Protein 8B2F (pdb70)

Solvent-accessible surface area: 7737 Å² total; per-residue (Å²): 82,55,3,105,46,61,0,0,0,13,59,52,32,40,45,106,18,73,47,87,106,54,8,72,67,42,45,103,0,120,26,90,12,1,34,73,28,50,77,15,120,78,24,70,11,0,0,56,0,74,85,32,3,33,0,0,7,87,42,4,132,18,82,88,100,41,62,75,49,92,153,25,74,181,89,53,3,115,45,54,0,0,0,14,59,51,32,36,48,107,18,73,48,86,107,54,9,73,68,42,46,113,0,97,20,84,13,0,34,73,29,50,74,13,116,73,20,70,12,0,0,60,0,73,81,34,2,32,0,0,6,87,32,5,132,8,76,94,119,16,61,65,48,91,140,27,74,184,23,22,15,24,18,14

Organism: NCBI:txid223377

Nearest PDB structures (foldseek):
  8b2f-assembly2_B  TM=1.014E+00  e=4.564E-15  Trichophaea saccata
  8b2s-assembly2_B  TM=9.862E-01  e=5.002E-14  Trichophaea saccata
  8b2g-assembly2_B  TM=9.670E-01  e=1.508E-09  Penicillium virgatum
  4krt-assembly2_B  TM=7.400E-01  e=3.337E-01  Clostridium phage phiSM101
  6cq7-assembly1_A  TM=3.994E-01  e=3.658E+00  Homo sapiens

Structure (mmCIF, N/CA/C/O backbone):
data_8B2F
#
_entry.id   8B2F
#
_cell.length_a   26.105
_cell.length_b   27.234
_cell.length_c   50.039
_cell.angle_alpha   76.679
_cell.angle_beta   81.267
_cell.angle_gamma   72.662
#
_symmetry.space_group_name_H-M   'P 1'
#
loop_
_entity.id
_entity.type
_entity.pdbx_description
1 polymer 'SH3-like cell wall binding domain-containing protein'
2 polymer GLY-GLY-GLY
3 non-polymer 1,2-ETHANEDIOL
4 non-polymer 'ZINC ION'
5 water water
#
loop_
_atom_site.group_PDB
_atom_site.id
_atom_site.type_symbol
_atom_site.label_atom_id
_atom_site.label_alt_id
_atom_site.label_comp_id
_atom_site.label_asym_id
_atom_site.label_entity_id
_atom_site.label_seq_id
_atom_site.pdbx_PDB_ins_code
_atom_site.Cartn_x
_atom_site.Cartn_y
_atom_site.Cartn_z
_atom_site.occupancy
_atom_site.B_iso_or_equiv
_atom_site.auth_seq_id
_atom_site.auth_comp_id
_atom_site.auth_asym_id
_atom_site.auth_atom_id
_atom_site.pdbx_PDB_model_num
ATOM 1 N N . TYR A 1 1 ? 0.813 -7.812 -54.821 1.000 13.892 1 TYR A N 1
ATOM 2 C CA . TYR A 1 1 ? 0.658 -6.579 -54.015 1.000 12.712 1 TYR A CA 1
ATOM 3 C C . TYR A 1 1 ? 1.066 -6.897 -52.590 1.000 11.899 1 TYR A C 1
ATOM 4 O O . TYR A 1 1 ? 0.715 -7.967 -52.084 1.000 12.150 1 TYR A O 1
ATOM 13 N N . PRO A 1 2 ? 1.767 -5.987 -51.894 1.000 11.045 2 PRO A N 1
ATOM 14 C CA . PRO A 1 2 ? 2.126 -6.258 -50.504 1.000 11.528 2 PRO A CA 1
ATOM 15 C C . PRO A 1 2 ? 0.965 -5.983 -49.562 1.000 11.340 2 PRO A C 1
ATOM 16 O O . PRO A 1 2 ? 0.240 -5.009 -49.710 1.000 12.231 2 PRO A O 1
ATOM 20 N N . VAL A 1 3 ? 0.851 -6.828 -48.537 1.000 12.239 3 VAL A N 1
ATOM 21 C CA . VAL A 1 3 ? -0.056 -6.535 -47.437 1.000 11.392 3 VAL A CA 1
ATOM 22 C C . VAL A 1 3 ? 0.609 -5.467 -46.550 1.000 11.103 3 VAL A C 1
ATOM 23 O O . VAL A 1 3 ? 1.835 -5.426 -46.390 1.000 12.047 3 VAL A O 1
ATOM 27 N N . LYS A 1 4 ? -0.219 -4.592 -45.968 1.000 11.104 4 LYS A N 1
ATOM 28 C CA . LYS A 1 4 ? 0.268 -3.393 -45.292 1.000 11.981 4 LYS A CA 1
ATOM 29 C C . LYS A 1 4 ? 0.618 -3.618 -43.821 1.000 13.327 4 LYS A C 1
ATOM 30 O O . LYS A 1 4 ? 1.291 -2.794 -43.224 1.000 16.169 4 LYS A O 1
ATOM 36 N N . THR A 1 5 ? 0.150 -4.737 -43.282 1.000 11.740 5 THR A N 1
ATOM 37 C CA . THR A 1 5 ? 0.315 -5.092 -41.884 1.000 11.903 5 THR A CA 1
ATOM 38 C C . THR A 1 5 ? 0.222 -6.612 -41.807 1.000 10.932 5 THR A C 1
ATOM 39 O O . THR A 1 5 ? -0.084 -7.267 -42.801 1.000 12.118 5 THR A O 1
ATOM 43 N N . ASP A 1 6 ? 0.447 -7.189 -40.625 1.000 11.800 6 ASP A N 1
ATOM 44 C CA . ASP A 1 6 ? 0.146 -8.599 -40.445 1.000 11.129 6 ASP A CA 1
ATOM 45 C C . ASP A 1 6 ? -1.358 -8.724 -40.671 1.000 12.028 6 ASP A C 1
ATOM 46 O O . ASP A 1 6 ? -2.123 -7.995 -40.053 1.000 15.100 6 ASP A O 1
ATOM 51 N N . LEU A 1 7 ? -1.774 -9.595 -41.591 1.000 10.776 7 LEU A N 1
ATOM 52 C CA . LEU A 1 7 ? -3.131 -9.539 -42.111 1.000 10.158 7 LEU A CA 1
ATOM 53 C C . LEU A 1 7 ? -3.743 -10.932 -42.141 1.000 10.125 7 LEU A C 1
ATOM 54 O O . LEU A 1 7 ? -3.241 -11.837 -42.784 1.000 10.369 7 LEU A O 1
ATOM 59 N N . HIS A 1 8 ? -4.886 -11.091 -41.464 1.000 9.927 8 HIS A N 1
ATOM 60 C CA . HIS A 1 8 ? -5.576 -12.359 -41.460 1.000 9.421 8 HIS A CA 1
ATOM 61 C C . HIS A 1 8 ? -6.218 -12.650 -42.814 1.000 9.982 8 HIS A C 1
ATOM 62 O O . HIS A 1 8 ? -6.786 -11.764 -43.450 1.000 10.916 8 HIS A O 1
ATOM 69 N N . CYS A 1 9 ? -6.203 -13.931 -43.152 1.000 9.688 9 CYS A N 1
ATOM 70 C CA . CYS A 1 9 ? -6.820 -14.443 -44.357 1.000 10.481 9 CYS A CA 1
ATOM 71 C C . CYS A 1 9 ? -7.856 -15.484 -43.922 1.000 9.953 9 CYS A C 1
ATOM 72 O O . CYS A 1 9 ? -7.509 -16.466 -43.274 1.000 11.277 9 CYS A O 1
ATOM 75 N N . ARG A 1 10 ? -9.136 -15.182 -44.161 1.000 10.353 10 ARG A N 1
ATOM 76 C CA . ARG A 1 10 ? -10.235 -15.850 -43.481 1.000 10.739 10 ARG A CA 1
ATOM 77 C C . ARG A 1 10 ? -11.054 -16.705 -44.443 1.000 10.742 10 ARG A C 1
ATOM 78 O O . ARG A 1 10 ? -10.996 -16.576 -45.671 1.000 11.998 10 ARG A O 1
ATOM 86 N N . SER A 1 11 ? -11.877 -17.584 -43.865 1.000 11.722 11 SER A N 1
ATOM 87 C CA . SER A 1 11 ? -12.607 -18.557 -44.668 1.000 11.827 11 SER A CA 1
ATOM 88 C C . SER A 1 11 ? -13.764 -17.925 -45.437 1.000 12.494 11 SER A C 1
ATOM 89 O O . SER A 1 11 ? -14.215 -18.507 -46.425 1.000 14.421 11 SER A O 1
ATOM 92 N N . SER A 1 12 ? -14.220 -16.756 -44.978 1.000 11.482 12 SER A N 1
ATOM 93 C CA . SER A 1 12 ? -15.234 -15.948 -45.629 1.000 12.361 12 SER A CA 1
ATOM 94 C C . SER A 1 12 ? -14.834 -14.491 -45.424 1.000 11.210 12 SER A C 1
ATOM 95 O O . SER A 1 12 ? -14.073 -14.176 -44.505 1.000 11.477 12 SER A O 1
ATOM 98 N N . PRO A 1 13 ? -15.400 -13.544 -46.185 1.000 11.212 13 PRO A N 1
ATOM 99 C CA . PRO A 1 13 ? -15.032 -12.132 -46.035 1.000 10.869 13 PRO A CA 1
ATOM 100 C C . PRO A 1 13 ? -15.784 -11.439 -44.898 1.000 11.751 13 PRO A C 1
ATOM 101 O O . PRO A 1 13 ? -16.586 -10.537 -45.086 1.000 13.497 13 PRO A O 1
ATOM 105 N N . SER A 1 14 ? -15.458 -11.882 -43.691 1.000 11.862 14 SER A N 1
ATOM 106 C CA . SER A 1 14 ? -16.037 -11.362 -42.464 1.000 13.173 14 SER A CA 1
ATOM 107 C C . SER A 1 14 ? -14.970 -11.426 -41.380 1.000 12.293 14 SER A C 1
ATOM 108 O O . SER A 1 14 ? -14.307 -12.436 -41.243 1.000 12.939 14 SER A O 1
ATOM 111 N N . THR A 1 15 ? -14.886 -10.391 -40.544 1.000 13.636 15 THR A N 1
ATOM 112 C CA . THR A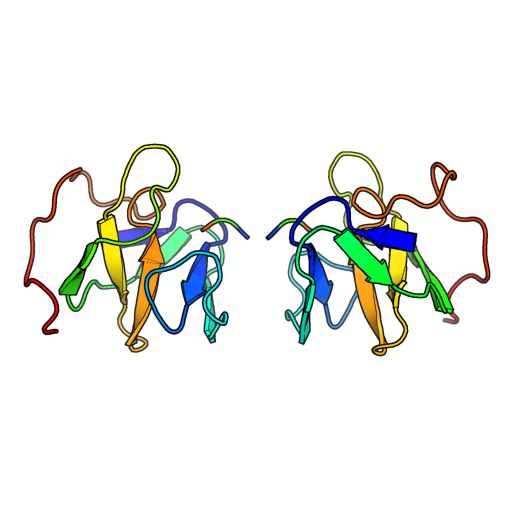 1 15 ? -13.916 -10.389 -39.458 1.000 14.302 15 THR A CA 1
ATOM 113 C C . THR A 1 15 ? -14.273 -11.339 -38.316 1.000 16.673 15 THR A C 1
ATOM 114 O O . THR A 1 15 ? -13.486 -11.499 -37.379 1.000 17.867 15 THR A O 1
A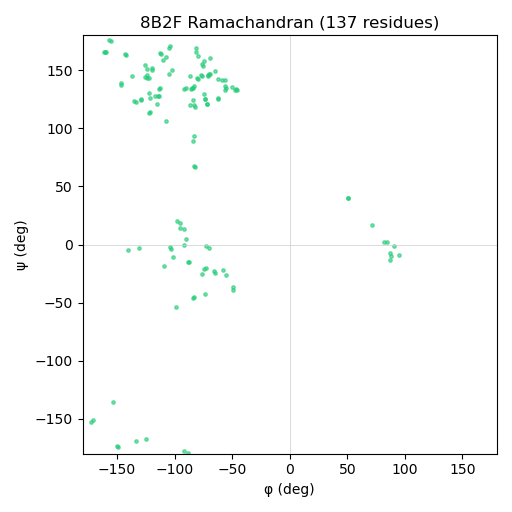TOM 118 N N . SER A 1 16 ? -15.416 -12.024 -38.421 1.000 16.731 16 SER A N 1
ATOM 119 C CA . SER A 1 16 ? -15.723 -13.077 -37.476 1.000 18.865 16 SER A CA 1
ATOM 120 C C . SER A 1 16 ? -15.505 -14.462 -38.079 1.000 17.032 16 SER A C 1
ATOM 121 O O . SER A 1 16 ? -15.700 -15.434 -37.355 1.000 20.629 16 SER A O 1
ATOM 124 N N . ALA A 1 17 ? -15.149 -14.554 -39.372 1.000 14.501 17 ALA A N 1
ATOM 125 C CA . ALA A 1 17 ? -14.933 -15.844 -39.998 1.000 14.221 17 ALA A CA 1
ATOM 126 C C . ALA A 1 17 ? -13.597 -16.422 -39.553 1.000 13.738 17 ALA A C 1
ATOM 127 O O . ALA A 1 17 ? -12.674 -15.687 -39.189 1.000 15.497 17 ALA A O 1
ATOM 129 N N . SER A 1 18 ? -13.501 -17.751 -39.579 1.000 13.976 18 SER A N 1
ATOM 130 C CA . SER A 1 18 ? -12.289 -18.423 -39.137 1.000 14.327 18 SER A CA 1
ATOM 131 C C . SER A 1 18 ? -11.049 -17.944 -39.899 1.000 13.426 18 SER A C 1
ATOM 132 O O . SER A 1 18 ? -11.081 -17.736 -41.107 1.000 13.259 18 SER A O 1
ATOM 135 N N . ILE A 1 19 ? -9.943 -17.819 -39.172 1.000 12.674 19 ILE A N 1
ATOM 136 C CA . ILE A 1 19 ? -8.658 -17.491 -39.752 1.000 13.126 19 ILE A CA 1
ATOM 137 C C . ILE A 1 19 ? -7.992 -18.745 -40.289 1.000 13.949 19 ILE A C 1
ATOM 138 O O . ILE A 1 19 ? -7.736 -19.692 -39.554 1.000 17.695 19 ILE A O 1
ATOM 143 N N . VAL A 1 20 ? -7.722 -18.726 -41.591 1.000 13.389 20 VAL A N 1
ATOM 144 C CA . VAL A 1 20 ? -7.053 -19.807 -42.305 1.000 13.711 20 VAL A CA 1
ATOM 145 C C . VAL A 1 20 ? -5.533 -19.678 -42.161 1.000 13.403 20 VAL A C 1
ATOM 146 O O . VAL A 1 20 ? -4.820 -20.649 -41.931 1.000 16.479 20 VAL A O 1
ATOM 150 N N . ARG A 1 21 ? -5.033 -18.456 -42.354 1.000 12.154 21 ARG A N 1
ATOM 151 C CA . ARG A 1 21 ? -3.622 -18.143 -42.231 1.000 12.423 21 ARG A CA 1
ATOM 152 C C . ARG A 1 21 ? -3.506 -16.637 -42.016 1.000 11.709 21 ARG A C 1
ATOM 153 O O . ARG A 1 21 ? -4.458 -15.906 -42.219 1.000 11.848 21 ARG A O 1
ATOM 161 N N . THR A 1 22 ? -2.320 -16.205 -41.591 1.000 11.034 22 THR A N 1
ATOM 162 C CA . THR A 1 22 ? -2.041 -14.791 -41.368 1.000 11.198 22 THR A CA 1
ATOM 163 C C . THR A 1 22 ? -0.757 -14.464 -42.115 1.000 11.580 22 THR A C 1
ATOM 164 O O . THR A 1 22 ? 0.272 -15.098 -41.905 1.000 14.069 22 THR A O 1
ATOM 168 N N . TYR A 1 23 ? -0.844 -13.452 -42.970 1.000 10.568 23 TYR A N 1
ATOM 169 C CA . TYR A 1 23 ? 0.320 -13.004 -43.725 1.000 11.296 23 TYR A CA 1
ATOM 170 C C . TYR A 1 23 ? 1.128 -12.008 -42.897 1.000 11.089 23 TYR A C 1
ATOM 171 O O . TYR A 1 23 ? 0.572 -11.072 -42.364 1.000 14.633 23 TYR A O 1
ATOM 180 N N . SER A 1 24 ? 2.456 -12.174 -42.845 1.000 11.452 24 SER A N 1
ATOM 181 C CA . SER A 1 24 ? 3.311 -11.178 -42.233 1.000 12.469 24 SER A CA 1
ATOM 182 C C . SER A 1 24 ? 3.328 -9.918 -43.099 1.000 10.307 24 SER A C 1
ATOM 183 O O . SER A 1 24 ? 3.301 -9.958 -44.341 1.000 11.533 24 SER A O 1
ATOM 186 N N . SER A 1 25 ? 3.444 -8.758 -42.444 1.000 11.436 25 SER A N 1
ATOM 187 C CA . SER A 1 25 ? 3.480 -7.476 -43.113 1.000 11.673 25 SER A CA 1
ATOM 188 C C . SER A 1 25 ? 4.453 -7.515 -44.287 1.000 11.015 25 SER A C 1
ATOM 189 O O . SER A 1 25 ? 5.577 -7.967 -44.152 1.000 12.256 25 SER A O 1
ATOM 192 N N . GLY A 1 26 ? 3.975 -6.995 -45.425 1.000 11.387 26 GLY A N 1
ATOM 193 C CA . GLY A 1 26 ? 4.724 -6.871 -46.667 1.000 12.142 26 GLY A CA 1
ATOM 194 C C . GLY A 1 26 ? 4.661 -8.106 -47.550 1.000 12.317 26 GLY A C 1
ATOM 195 O O . GLY A 1 26 ? 5.064 -8.021 -48.695 1.000 14.129 26 GLY A O 1
ATOM 196 N N . THR A 1 27 ? 4.088 -9.220 -47.091 1.000 12.399 27 THR A N 1
ATOM 197 C CA . THR A 1 27 ? 3.970 -10.420 -47.909 1.000 13.331 27 THR A CA 1
ATOM 198 C C . THR A 1 27 ? 3.238 -10.085 -49.210 1.000 12.149 27 THR A C 1
ATOM 199 O O . THR A 1 27 ? 2.174 -9.476 -49.209 1.000 12.076 27 THR A O 1
ATOM 203 N N . GLU A 1 28 ? 3.769 -10.617 -50.308 1.000 11.349 28 GLU A N 1
ATOM 204 C CA . GLU A 1 28 ? 3.158 -10.503 -51.618 1.000 13.250 28 GLU A CA 1
ATOM 205 C C . GLU A 1 28 ? 1.932 -11.400 -51.749 1.000 12.514 28 GLU A C 1
ATOM 206 O O . GLU A 1 28 ? 2.022 -12.602 -51.522 1.000 14.934 28 GLU A O 1
ATOM 212 N N . VAL A 1 29 ? 0.799 -10.800 -52.126 1.000 12.407 29 VAL A N 1
ATOM 213 C CA . VAL A 1 29 ? -0.401 -11.549 -52.425 1.000 12.719 29 VAL A CA 1
ATOM 214 C C . VAL A 1 29 ? -0.896 -11.218 -53.827 1.000 11.970 29 VAL A C 1
ATOM 215 O O . VAL A 1 29 ? -0.789 -10.092 -54.301 1.000 13.617 29 VAL A O 1
ATOM 219 N N . GLN A 1 30 ? -1.462 -12.237 -54.452 1.000 12.511 30 GLN A N 1
ATOM 220 C CA . GLN A 1 30 ? -2.186 -12.103 -55.699 1.000 12.456 30 GLN A CA 1
ATOM 221 C C . GLN A 1 30 ? -3.679 -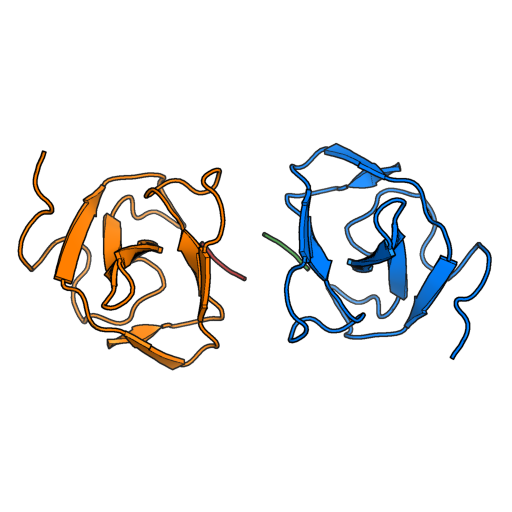12.144 -55.395 1.000 11.724 30 GLN A C 1
ATOM 222 O O . GLN A 1 30 ? -4.100 -12.728 -54.398 1.000 15.367 30 GLN A O 1
ATOM 228 N N . ILE A 1 31 ? -4.462 -11.463 -56.218 1.000 11.385 31 ILE A N 1
ATOM 229 C CA . ILE A 1 31 ? -5.899 -11.368 -56.035 1.000 11.255 31 ILE A CA 1
ATOM 230 C C . ILE A 1 31 ? -6.594 -12.219 -57.094 1.000 10.911 31 ILE A C 1
ATOM 231 O O . ILE A 1 31 ? -6.600 -11.894 -58.280 1.000 13.377 31 ILE A O 1
ATOM 236 N N A GLN A 1 32 ? -7.194 -13.335 -56.651 0.500 10.961 32 GLN A N 1
ATOM 237 N N B GLN A 1 32 ? -7.206 -13.319 -56.661 0.500 11.661 32 GLN A N 1
ATOM 238 C CA A GLN A 1 32 ? -8.015 -14.202 -57.485 0.500 11.214 32 GLN A CA 1
ATOM 239 C CA B GLN A 1 32 ? -8.012 -14.152 -57.536 0.500 12.826 32 GLN A CA 1
ATOM 240 C C A GLN A 1 32 ? -9.325 -13.493 -57.852 0.500 11.306 32 GLN A C 1
ATOM 241 C C B GLN A 1 32 ? -9.335 -13.469 -57.870 0.500 11.637 32 GLN A C 1
ATOM 242 O O A GLN A 1 32 ? -9.770 -13.589 -58.996 0.500 11.844 32 GLN A O 1
ATOM 243 O O B GLN A 1 32 ? -9.786 -13.559 -59.010 0.500 12.965 32 GLN A O 1
ATOM 254 N N . CYS A 1 33 ? -9.976 -12.849 -56.880 1.000 11.274 33 CYS A N 1
ATOM 255 C CA . CYS A 1 33 ? -11.228 -12.155 -57.105 1.000 10.172 33 CYS A CA 1
ATOM 256 C C . CYS A 1 33 ? -11.488 -11.221 -55.935 1.000 9.647 33 CYS A C 1
ATOM 257 O O . CYS A 1 33 ? -10.845 -11.351 -54.879 1.000 10.863 33 CYS A O 1
ATOM 260 N N . GLN A 1 34 ? -12.429 -10.302 -56.123 1.000 9.985 34 GLN A N 1
ATOM 261 C CA . GLN A 1 34 ? -12.844 -9.408 -55.062 1.000 10.213 34 GLN A CA 1
ATOM 262 C C . GLN A 1 34 ? -14.334 -9.505 -54.836 1.000 10.378 34 GLN A C 1
ATOM 263 O O . GLN A 1 34 ? -15.114 -9.787 -55.724 1.000 11.248 34 GLN A O 1
ATOM 269 N N . THR A 1 35 ? -14.698 -9.240 -53.584 1.000 10.894 35 THR A N 1
ATOM 270 C CA . THR A 1 35 ? -16.089 -9.225 -53.164 1.000 10.745 35 THR A CA 1
ATOM 271 C C . THR A 1 35 ? -16.234 -8.215 -52.024 1.000 10.309 35 THR A C 1
ATOM 272 O O . THR A 1 35 ? -15.306 -7.475 -51.721 1.000 11.617 35 THR A O 1
ATOM 276 N N . THR A 1 36 ? -17.431 -8.172 -51.445 1.000 10.914 36 THR A N 1
ATOM 277 C CA . THR A 1 36 ? -17.703 -7.321 -50.300 1.000 11.165 36 THR A CA 1
ATOM 278 C C . THR A 1 36 ? -17.845 -8.143 -49.024 1.000 11.176 36 THR A C 1
ATOM 279 O O . THR A 1 36 ? -18.078 -9.346 -49.037 1.000 11.777 36 THR A O 1
ATOM 283 N N . GLY A 1 37 ? -17.699 -7.436 -47.894 1.000 10.816 37 GLY A N 1
ATOM 284 C CA . GLY A 1 37 ? -17.742 -8.083 -46.595 1.000 10.965 37 GLY A CA 1
ATOM 285 C C . GLY A 1 37 ? -17.738 -7.024 -45.519 1.000 10.842 37 GLY A C 1
ATOM 286 O O . GLY A 1 37 ? -18.219 -5.918 -45.726 1.000 11.656 37 GLY A O 1
ATOM 287 N N . THR A 1 38 ? -17.218 -7.392 -44.348 1.000 11.613 38 THR A N 1
ATOM 288 C CA . THR A 1 38 ? -17.191 -6.435 -43.249 1.000 11.763 38 THR A CA 1
ATOM 289 C C . THR A 1 38 ? -16.500 -5.144 -43.682 1.000 13.222 38 THR A C 1
ATOM 290 O O . THR A 1 38 ? -15.496 -5.181 -44.364 1.000 13.170 38 THR A O 1
ATOM 294 N N A SER A 1 39 ? -17.027 -4.004 -43.235 0.500 12.561 39 SER A N 1
ATOM 295 N N B SER A 1 39 ? -17.012 -4.003 -43.221 0.500 13.014 39 SER A N 1
ATOM 296 C CA A SER A 1 39 ? -16.339 -2.734 -43.404 0.500 13.515 39 SER A CA 1
ATOM 297 C CA B SER A 1 39 ? -16.322 -2.735 -43.394 0.500 14.009 39 SER A CA 1
ATOM 298 C C A SER A 1 39 ? -15.132 -2.690 -42.467 0.500 15.225 39 SER A C 1
ATOM 299 C C B SER A 1 39 ? -15.118 -2.688 -42.460 0.500 15.280 39 SER A C 1
ATOM 300 O O A SER A 1 39 ? -15.282 -2.828 -41.254 0.500 17.338 39 SER A O 1
ATOM 301 O O B SER A 1 39 ? -15.251 -2.823 -41.247 0.500 17.904 39 SER A O 1
ATOM 306 N N . VAL A 1 40 ? -13.940 -2.536 -43.041 1.000 13.244 40 VAL A N 1
ATOM 307 C CA . VAL A 1 40 ? -12.674 -2.471 -42.329 1.000 14.071 40 VAL A CA 1
ATOM 308 C C . VAL A 1 40 ? -12.001 -1.157 -42.712 1.000 13.548 40 VAL A C 1
ATOM 309 O O . VAL A 1 40 ? -11.643 -0.952 -43.881 1.000 14.903 40 VAL A O 1
ATOM 313 N N . GLN A 1 41 ? -11.838 -0.266 -41.724 1.000 16.843 41 GLN A N 1
ATOM 314 C CA . GLN A 1 41 ? -11.181 1.023 -41.927 1.000 20.063 41 GLN A CA 1
ATOM 315 C C . GLN A 1 41 ? -11.790 1.750 -43.131 1.000 20.394 41 GLN A C 1
ATOM 316 O O . GLN A 1 41 ? -11.083 2.359 -43.942 1.000 25.256 41 GLN A O 1
ATOM 322 N N . GLY A 1 42 ? -13.115 1.659 -43.255 1.000 18.334 42 GLY A N 1
ATOM 323 C CA . GLY A 1 42 ? -13.840 2.405 -44.269 1.000 19.761 42 GLY A CA 1
ATOM 324 C C . GLY A 1 42 ? -14.045 1.706 -45.609 1.000 18.302 42 GLY A C 1
ATOM 325 O O . GLY A 1 42 ? -14.674 2.291 -46.484 1.000 24.426 42 GLY A O 1
ATOM 326 N N . SER A 1 43 ? -13.529 0.488 -45.783 1.000 14.806 43 SER A N 1
ATOM 327 C CA . SER A 1 43 ? -13.699 -0.250 -47.026 1.000 13.566 43 SER A CA 1
ATOM 328 C C . SER A 1 43 ? -14.366 -1.588 -46.739 1.000 12.857 43 SER A C 1
ATOM 329 O O . SER A 1 43 ? -13.877 -2.344 -45.914 1.000 13.701 43 SER A O 1
ATOM 332 N N . ASN A 1 44 ? -15.423 -1.911 -47.500 1.000 13.157 44 ASN A N 1
ATOM 333 C CA . ASN A 1 44 ? -16.076 -3.209 -47.413 1.000 12.951 44 ASN A CA 1
ATOM 334 C C . ASN A 1 44 ? -15.544 -4.189 -48.459 1.000 11.287 44 ASN A C 1
ATOM 335 O O . ASN A 1 44 ? -16.139 -5.244 -48.641 1.000 11.894 44 ASN A O 1
ATOM 340 N N . VAL A 1 45 ? -14.405 -3.880 -49.101 1.000 11.269 45 VAL A N 1
ATOM 341 C CA . VAL A 1 45 ? -13.880 -4.739 -50.146 1.000 10.742 45 VAL A CA 1
ATOM 342 C C . VAL A 1 45 ? -12.943 -5.776 -49.533 1.000 10.450 45 VAL A C 1
ATOM 343 O O . VAL A 1 45 ? -12.073 -5.443 -48.735 1.000 12.085 45 VAL A O 1
ATOM 347 N N . TRP A 1 46 ? -13.116 -7.029 -49.957 1.000 10.371 46 TRP A N 1
ATOM 348 C CA . TRP A 1 46 ? -12.296 -8.165 -49.565 1.000 10.522 46 TRP A CA 1
ATOM 349 C C . TRP A 1 46 ? -11.746 -8.864 -50.806 1.000 10.368 46 TRP A C 1
ATOM 350 O O . TRP A 1 46 ? -12.399 -8.947 -51.857 1.000 10.864 46 TRP A O 1
ATOM 361 N N . ASP A 1 47 ? -10.515 -9.344 -50.662 1.000 9.334 47 ASP A N 1
ATOM 362 C CA . ASP A 1 47 ? -9.752 -9.957 -51.730 1.000 9.749 47 ASP A CA 1
ATOM 363 C C . ASP A 1 47 ? -9.514 -11.432 -51.434 1.000 9.483 47 ASP A C 1
ATOM 364 O O . ASP A 1 47 ? -9.001 -11.759 -50.374 1.000 10.605 47 ASP A O 1
ATOM 369 N N . LYS A 1 48 ? -9.855 -12.313 -52.386 1.000 9.645 48 LYS A N 1
ATOM 370 C CA . LYS A 1 48 ? -9.505 -13.713 -52.295 1.000 10.281 48 LYS A CA 1
ATOM 371 C C . LYS A 1 48 ? -8.081 -13.854 -52.826 1.000 9.718 48 LYS A C 1
ATOM 372 O O . LYS A 1 48 ? -7.822 -13.452 -53.957 1.000 11.474 48 LYS A O 1
ATOM 378 N N . THR A 1 49 ? -7.174 -14.414 -52.030 1.000 10.172 49 THR A N 1
ATOM 379 C CA . THR A 1 49 ? -5.755 -14.483 -52.358 1.000 10.983 49 THR A CA 1
ATOM 380 C C . THR A 1 49 ? -5.428 -15.786 -53.083 1.000 11.260 49 THR A C 1
ATOM 381 O O . THR A 1 49 ? -6.300 -16.613 -53.328 1.000 12.142 49 THR A O 1
ATOM 385 N N . GLN A 1 50 ? -4.139 -15.967 -53.384 1.000 10.990 50 GLN A N 1
ATOM 386 C CA . GLN A 1 50 ? -3.666 -17.188 -54.003 1.000 12.867 50 GLN A CA 1
ATOM 387 C C . GLN A 1 50 ? -3.992 -18.414 -53.149 1.000 12.932 50 GLN A C 1
ATOM 388 O O . GLN A 1 50 ? -3.983 -19.506 -53.683 1.000 14.587 50 GLN A O 1
ATOM 394 N N . HIS A 1 51 ? -4.218 -18.256 -51.840 1.000 11.806 51 HIS A N 1
ATOM 395 C CA . HIS A 1 51 ? -4.486 -19.376 -50.945 1.000 12.777 51 HIS A CA 1
ATOM 396 C C . HIS A 1 51 ? -5.985 -19.672 -50.814 1.000 12.980 51 HIS A C 1
ATOM 397 O O . HIS A 1 51 ? -6.359 -20.617 -50.123 1.000 14.513 51 HIS A O 1
ATOM 404 N N . GLY A 1 52 ? -6.836 -18.905 -51.497 1.000 12.188 52 GLY A N 1
ATOM 405 C CA . GLY A 1 52 ? -8.261 -19.173 -51.520 1.000 12.048 52 GLY A CA 1
ATOM 406 C C . GLY A 1 52 ? -9.035 -18.600 -50.339 1.000 13.352 52 GLY A C 1
ATOM 407 O O . GLY A 1 52 ? -10.248 -18.775 -50.277 1.000 16.214 52 GLY A O 1
ATOM 408 N N . CYS A 1 53 ? -8.349 -17.885 -49.447 1.000 12.078 53 CYS A N 1
ATOM 409 C CA . CYS A 1 53 ? -8.973 -17.217 -48.312 1.000 11.633 53 CYS A CA 1
ATOM 410 C C . CYS A 1 53 ? -9.064 -15.717 -48.591 1.000 10.414 53 CYS A C 1
ATOM 411 O O . CYS A 1 53 ? -8.532 -15.236 -49.590 1.000 11.020 53 CYS A O 1
ATOM 414 N N . TYR A 1 54 ? -9.780 -15.004 -47.721 1.000 9.867 54 TYR A N 1
ATOM 415 C CA . TYR A 1 54 ? -10.151 -13.628 -47.967 1.000 10.389 54 TYR A CA 1
ATOM 416 C C . TYR A 1 54 ? -9.457 -12.687 -46.990 1.000 9.380 54 TYR A C 1
ATOM 417 O O . TYR A 1 54 ? -9.467 -12.918 -45.777 1.000 10.438 54 TYR A O 1
ATOM 426 N N . VAL A 1 55 ? -8.905 -11.587 -47.531 1.000 10.065 55 VAL A N 1
ATOM 427 C CA . VAL A 1 55 ? -8.294 -10.526 -46.743 1.000 8.973 55 VAL A CA 1
ATOM 428 C C . VAL A 1 55 ? -9.028 -9.211 -46.984 1.000 9.408 55 VAL A C 1
ATOM 429 O O . VAL A 1 55 ? -9.546 -8.943 -48.071 1.000 10.241 55 VAL A O 1
ATOM 433 N N . ALA A 1 56 ? -9.001 -8.327 -45.984 1.000 10.044 56 ALA A N 1
ATOM 434 C CA . ALA A 1 56 ? -9.582 -7.008 -46.091 1.000 9.740 56 ALA A CA 1
ATOM 435 C C . ALA A 1 56 ? -8.723 -6.147 -47.002 1.000 9.969 56 ALA A C 1
ATOM 436 O O . ALA A 1 56 ? -7.538 -5.948 -46.751 1.000 10.602 56 ALA A O 1
ATOM 438 N N . ASP A 1 57 ? -9.319 -5.646 -48.095 1.000 10.386 57 ASP A N 1
ATOM 439 C CA . ASP A 1 57 ? -8.565 -4.937 -49.117 1.000 11.354 57 ASP A CA 1
ATOM 440 C C . ASP A 1 57 ? -7.966 -3.629 -48.601 1.000 10.833 57 ASP A C 1
ATOM 441 O O . ASP A 1 57 ? -6.978 -3.140 -49.181 1.000 11.074 57 ASP A O 1
ATOM 446 N N . TYR A 1 58 ? -8.538 -3.028 -47.552 1.000 11.830 58 TYR A N 1
ATOM 447 C CA . TYR A 1 58 ? -7.913 -1.843 -47.001 1.000 11.814 58 TYR A CA 1
ATOM 448 C C . TYR A 1 58 ? -6.417 -2.094 -46.766 1.000 11.805 58 TYR A C 1
ATOM 449 O O . TYR A 1 58 ? -5.596 -1.203 -46.940 1.000 14.250 58 TYR A O 1
ATOM 458 N N . TYR A 1 59 ? -6.088 -3.309 -46.307 1.000 10.106 59 TYR A N 1
ATOM 459 C CA . TYR A 1 59 ? -4.722 -3.643 -45.942 1.000 10.400 59 TYR A CA 1
ATOM 460 C C . TYR A 1 59 ? -3.929 -4.319 -47.046 1.000 10.423 59 TYR A C 1
ATOM 461 O O . TYR A 1 59 ? -2.858 -4.844 -46.776 1.000 11.999 59 TYR A O 1
ATOM 470 N N . VAL A 1 60 ? -4.388 -4.207 -48.298 1.000 11.215 60 VAL A N 1
ATOM 471 C CA . VAL A 1 60 ? -3.602 -4.663 -49.442 1.000 10.503 60 VAL A CA 1
ATOM 472 C C . VAL A 1 60 ? -3.256 -3.454 -50.302 1.000 11.023 60 VAL A C 1
ATOM 473 O O . VAL A 1 60 ? -4.154 -2.725 -50.711 1.000 13.174 60 VAL A O 1
ATOM 477 N N . LYS A 1 61 ? -1.961 -3.215 -50.491 1.000 10.731 61 LYS A N 1
ATOM 478 C CA . LYS A 1 61 ? -1.529 -2.018 -51.195 1.000 11.261 61 LYS A CA 1
ATOM 479 C C . LYS A 1 61 ? -1.587 -2.254 -52.706 1.000 10.931 61 LYS A C 1
ATOM 480 O O . LYS A 1 61 ? -0.651 -2.789 -53.283 1.000 12.699 61 LYS A O 1
ATOM 486 N N . THR A 1 62 ? -2.719 -1.884 -53.293 1.000 12.799 62 THR A N 1
ATOM 487 C CA . THR A 1 62 ? -2.904 -2.024 -54.724 1.000 13.467 62 THR A CA 1
ATOM 488 C C . THR A 1 62 ? -2.921 -0.683 -55.452 1.000 12.256 62 THR A C 1
ATOM 489 O O . THR A 1 62 ? -2.764 -0.666 -56.671 1.000 14.476 62 THR A O 1
ATOM 493 N N . GLY A 1 63 ? -3.149 0.414 -54.746 1.000 13.083 63 GLY A N 1
ATOM 494 C CA . GLY A 1 63 ? -3.404 1.700 -55.378 1.000 14.781 63 GLY A CA 1
ATOM 495 C C . GLY A 1 63 ? -4.870 1.964 -55.728 1.000 13.560 63 GLY A C 1
ATOM 496 O O . GLY A 1 63 ? -5.224 3.088 -56.095 1.000 15.650 63 GLY A O 1
ATOM 497 N N . HIS A 1 64 ? -5.697 0.914 -55.670 1.000 12.677 64 HIS A N 1
ATOM 498 C CA . HIS A 1 64 ? -7.117 1.015 -55.994 1.000 12.026 64 HIS A CA 1
ATOM 499 C C . HIS A 1 64 ? -7.947 0.994 -54.723 1.000 13.626 64 HIS A C 1
ATOM 500 O O . HIS A 1 64 ? -7.605 0.312 -53.751 1.000 16.212 64 HIS A O 1
ATOM 507 N N . SER A 1 65 ? -9.070 1.716 -54.735 1.000 16.100 65 SER A N 1
ATOM 508 C CA . SER A 1 65 ? -10.009 1.687 -53.611 1.000 18.950 65 SER A CA 1
ATOM 509 C C . SER A 1 65 ? -11.178 0.735 -53.895 1.000 22.138 65 SER A C 1
ATOM 510 O O . SER A 1 65 ? -11.549 -0.100 -53.076 1.000 34.755 65 SER A O 1
ATOM 513 N N . GLY A 1 66 ? -11.854 0.935 -55.024 1.000 23.942 66 GLY A N 1
ATOM 514 C CA . GLY A 1 66 ? -12.983 0.105 -55.387 1.000 24.905 66 GLY A CA 1
ATOM 515 C C . GLY A 1 66 ? -12.519 -1.197 -56.028 1.000 21.603 66 GLY A C 1
ATOM 516 O O . GLY A 1 66 ? -11.352 -1.371 -56.388 1.000 21.850 66 GLY A O 1
ATOM 517 N N . ILE A 1 67 ? -13.449 -2.120 -56.184 1.000 19.667 67 ILE A N 1
ATOM 518 C CA . ILE A 1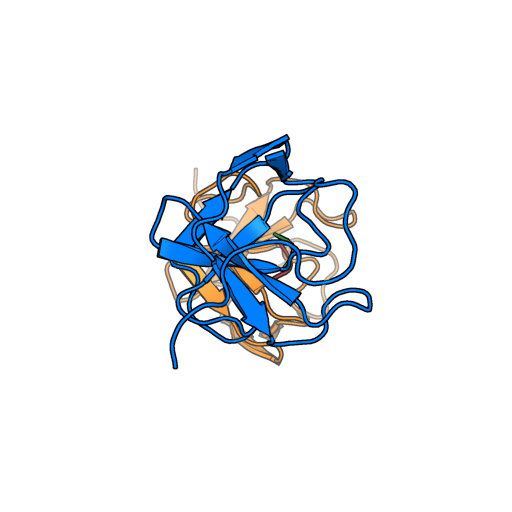 67 ? -13.180 -3.362 -56.883 1.000 16.366 67 ILE A CA 1
ATOM 519 C C . ILE A 1 67 ? -12.657 -3.046 -58.275 1.000 13.352 67 ILE A C 1
ATOM 520 O O . ILE A 1 67 ? -13.239 -2.212 -58.989 1.000 18.396 67 ILE A O 1
ATOM 525 N N . PHE A 1 68 ? -11.568 -3.732 -58.643 1.000 13.062 68 PHE A N 1
ATOM 526 C CA . PHE A 1 68 ? -10.909 -3.466 -59.912 1.000 13.987 68 PHE A CA 1
ATOM 527 C C . PHE A 1 68 ? -10.635 -4.739 -60.701 1.000 14.594 68 PHE A C 1
ATOM 528 O O . PHE A 1 68 ? -10.153 -4.653 -61.827 1.000 16.324 68 PHE A O 1
ATOM 536 N N . THR A 1 69 ? -10.945 -5.915 -60.165 1.000 14.401 69 THR A N 1
ATOM 537 C CA . THR A 1 69 ? -10.687 -7.135 -60.900 1.000 14.060 69 THR A CA 1
ATOM 538 C C . THR A 1 69 ? -11.914 -8.038 -60.839 1.000 12.978 69 THR A C 1
ATOM 539 O O . THR A 1 69 ? -13.003 -7.593 -60.480 1.000 12.745 69 THR A O 1
ATOM 543 N N . THR A 1 70 ? -11.739 -9.279 -61.282 1.000 13.441 70 THR A N 1
ATOM 544 C CA . THR A 1 70 ? -12.806 -10.279 -61.317 1.000 13.522 70 THR A CA 1
ATOM 545 C C . THR A 1 70 ? -13.576 -10.284 -60.003 1.000 12.010 70 THR A C 1
ATOM 546 O O . THR A 1 70 ? -12.982 -10.319 -58.924 1.000 13.419 70 THR A O 1
ATOM 550 N N . LYS A 1 71 ? -14.913 -10.282 -60.084 1.000 11.936 71 LYS A N 1
ATOM 551 C CA . LYS A 1 71 ? -15.759 -10.403 -58.907 1.000 12.697 71 LYS A CA 1
ATOM 552 C C . LYS A 1 71 ? -15.923 -11.867 -58.536 1.000 12.102 71 LYS A C 1
ATOM 553 O O . LYS A 1 71 ? -16.127 -12.736 -59.386 1.000 13.466 71 LYS A O 1
ATOM 559 N N . CYS A 1 72 ? -15.815 -12.153 -57.238 1.000 11.541 72 CYS A N 1
ATOM 560 C CA . CYS A 1 72 ? -15.984 -13.532 -56.804 1.000 11.198 72 CYS A CA 1
ATOM 561 C C . CYS A 1 72 ? -17.416 -13.988 -57.080 1.000 12.797 72 CYS A C 1
ATOM 562 O O . CYS A 1 72 ? -18.368 -13.207 -56.994 1.000 15.626 72 CYS A O 1
ATOM 565 N N . GLY A 1 73 ? -17.570 -15.289 -57.341 1.000 13.737 73 GLY A N 1
ATOM 566 C CA . GLY A 1 73 ? -18.908 -15.846 -57.487 1.000 18.610 73 GLY A CA 1
ATOM 567 C C . GLY A 1 73 ? -19.620 -15.992 -56.146 1.000 21.619 73 GLY A C 1
ATOM 568 O O . GLY A 1 73 ? -18.985 -15.982 -55.090 1.000 24.782 73 GLY A O 1
ATOM 569 N N . SER A 1 74 ? -20.959 -16.054 -56.188 1.000 22.359 74 SER A N 1
ATOM 570 C CA . SER A 1 74 ? -21.748 -16.261 -54.981 1.000 29.121 74 SER A CA 1
ATOM 571 C C . SER A 1 74 ? -21.558 -17.703 -54.500 1.000 35.227 74 SER A C 1
ATOM 572 O O . SER A 1 74 ? -21.553 -18.605 -55.370 1.000 43.357 74 SER A O 1
ATOM 576 N N . TYR B 1 1 ? -11.316 -14.598 -16.207 1.000 12.502 1 TYR B N 1
ATOM 577 C CA . TYR B 1 1 ? -11.269 -13.136 -16.487 1.000 11.369 1 TYR B CA 1
ATOM 578 C C . TYR B 1 1 ? -11.670 -12.924 -17.932 1.000 11.361 1 TYR B C 1
ATOM 579 O O . TYR B 1 1 ? -11.315 -13.741 -18.788 1.000 12.047 1 TYR B O 1
ATOM 588 N N . PRO B 1 2 ? -12.425 -11.852 -18.254 1.000 11.518 2 PRO B N 1
ATOM 589 C CA . PRO B 1 2 ? -12.836 -11.645 -19.634 1.000 10.723 2 PRO B CA 1
ATOM 590 C C . PRO B 1 2 ? -11.743 -11.027 -20.494 1.000 10.311 2 PRO B C 1
ATOM 591 O O . PRO B 1 2 ? -11.057 -10.125 -20.041 1.000 10.955 2 PRO B O 1
ATOM 595 N N . VAL B 1 3 ? -11.663 -11.481 -21.747 1.000 10.975 3 VAL B N 1
ATOM 596 C CA . VAL B 1 3 ? -10.825 -10.809 -22.721 1.000 11.086 3 VAL B CA 1
ATOM 597 C C . VAL B 1 3 ? -11.519 -9.519 -23.182 1.000 10.563 3 VAL B C 1
ATOM 598 O O . VAL B 1 3 ? -12.752 -9.445 -23.258 1.000 11.963 3 VAL B O 1
ATOM 602 N N . LYS B 1 4 ? -10.719 -8.483 -23.454 1.000 11.124 4 LYS B N 1
ATOM 603 C CA . LYS B 1 4 ? -11.203 -7.125 -23.679 1.000 12.341 4 LYS B CA 1
ATOM 604 C C . LYS B 1 4 ? -11.550 -6.855 -25.141 1.000 11.908 4 LYS B C 1
ATOM 605 O O . LYS B 1 4 ? -12.255 -5.881 -25.419 1.000 14.600 4 LYS B O 1
ATOM 611 N N . THR B 1 5 ? -11.086 -7.725 -26.041 1.000 11.122 5 THR B N 1
ATOM 612 C CA . THR B 1 5 ? -11.281 -7.612 -27.470 1.000 12.697 5 THR B CA 1
ATOM 613 C C . THR B 1 5 ? -11.139 -9.019 -28.047 1.000 11.722 5 THR B C 1
ATOM 614 O O . THR B 1 5 ? -10.811 -9.953 -27.335 1.000 12.000 5 THR B O 1
ATOM 618 N N . ASP B 1 6 ? -11.360 -9.166 -29.352 1.000 11.904 6 ASP B N 1
ATOM 619 C CA . ASP B 1 6 ? -11.064 -10.423 -29.995 1.000 11.352 6 ASP B CA 1
ATOM 620 C C . ASP B 1 6 ? -9.555 -10.620 -29.830 1.000 11.533 6 ASP B C 1
ATOM 621 O O . ASP B 1 6 ? -8.781 -9.703 -30.146 1.000 15.359 6 ASP B O 1
ATOM 626 N N . LEU B 1 7 ? -9.133 -11.766 -29.276 1.000 10.421 7 LEU B N 1
ATOM 627 C CA . LEU B 1 7 ? -7.762 -11.879 -28.780 1.000 9.393 7 LEU B CA 1
ATOM 628 C C . LEU B 1 7 ? -7.151 -13.202 -29.207 1.000 9.490 7 LEU B C 1
ATOM 629 O O . LEU B 1 7 ? -7.657 -14.278 -28.913 1.000 9.702 7 LEU B O 1
ATOM 634 N N . HIS B 1 8 ? -6.010 -13.119 -29.896 1.000 9.319 8 HIS B N 1
ATOM 635 C CA . HIS B 1 8 ? -5.318 -14.328 -30.312 1.000 9.192 8 HIS B CA 1
ATOM 636 C C . HIS B 1 8 ? -4.682 -15.051 -29.134 1.000 9.617 8 HIS B C 1
ATOM 637 O O . HIS B 1 8 ? -4.141 -14.435 -28.225 1.000 11.186 8 HIS B O 1
ATOM 644 N N . CYS B 1 9 ? -4.671 -16.377 -29.241 1.000 9.132 9 CYS B N 1
ATOM 645 C CA . CYS B 1 9 ? -4.066 -17.261 -28.267 1.000 9.589 9 CYS B CA 1
ATOM 646 C C . CYS B 1 9 ? -3.028 -18.084 -29.019 1.000 8.914 9 CYS B C 1
ATOM 647 O O . CYS B 1 9 ? -3.389 -18.820 -29.943 1.000 10.432 9 CYS B O 1
ATOM 650 N N . ARG B 1 10 ? -1.748 -17.880 -28.697 1.000 9.595 10 ARG B N 1
ATOM 651 C CA . ARG B 1 10 ? -0.654 -18.316 -29.543 1.000 10.423 10 ARG B CA 1
ATOM 652 C C . ARG B 1 10 ? 0.154 -19.446 -28.915 1.000 10.067 10 ARG B C 1
ATOM 653 O O . ARG B 1 10 ? 0.087 -19.722 -27.711 1.000 10.284 10 ARG B O 1
ATOM 661 N N . SER B 1 11 ? 0.958 -20.119 -29.755 1.000 10.986 11 SER B N 1
ATOM 662 C CA . SER B 1 11 ? 1.677 -21.307 -29.295 1.000 11.044 11 SER B CA 1
ATOM 663 C C . SER B 1 11 ? 2.842 -20.964 -28.362 1.000 11.734 11 SER B C 1
ATOM 664 O O . SER B 1 11 ? 3.277 -21.825 -27.588 1.000 13.947 11 SER B O 1
ATOM 667 N N . SER B 1 12 ? 3.311 -19.715 -28.428 1.000 11.684 12 SER B N 1
ATOM 668 C CA . SER B 1 12 ? 4.339 -19.154 -27.560 1.000 11.864 12 SER B CA 1
ATOM 669 C C . SER B 1 12 ? 3.948 -17.711 -27.279 1.000 11.334 12 SER B C 1
ATOM 670 O O . SER B 1 12 ? 3.166 -17.126 -28.042 1.000 10.847 12 SER B O 1
ATOM 673 N N . PRO B 1 13 ? 4.527 -17.061 -26.243 1.000 10.766 13 PRO B N 1
ATOM 674 C CA . PRO B 1 13 ? 4.175 -15.665 -25.934 1.000 11.008 13 PRO B CA 1
ATOM 675 C C . PRO B 1 13 ? 4.931 -14.668 -26.802 1.000 11.247 13 PRO B C 1
ATOM 676 O O . PRO B 1 13 ? 5.735 -13.870 -26.332 1.000 12.581 13 PRO B O 1
ATOM 680 N N . SER B 1 14 ? 4.605 -14.713 -28.099 1.000 11.741 14 SER B N 1
ATOM 681 C CA . SER B 1 14 ? 5.193 -13.858 -29.100 1.000 12.223 14 SER B CA 1
ATOM 682 C C . SER B 1 14 ? 4.145 -13.550 -30.160 1.000 12.317 14 SER B C 1
ATOM 683 O O . SER B 1 14 ? 3.463 -14.458 -30.607 1.000 12.823 14 SER B O 1
ATOM 686 N N . THR B 1 15 ? 4.076 -12.284 -30.600 1.000 11.966 15 THR B N 1
ATOM 687 C CA . THR B 1 15 ? 3.127 -11.918 -31.651 1.000 14.189 15 THR B CA 1
ATOM 688 C C . THR B 1 15 ? 3.485 -12.481 -33.025 1.000 15.591 15 THR B C 1
ATOM 689 O O . THR B 1 15 ? 2.694 -12.331 -33.962 1.000 16.997 15 THR B O 1
ATOM 693 N N . SER B 1 16 ? 4.618 -13.175 -33.143 1.000 14.873 16 SER B N 1
ATOM 694 C CA . SER B 1 16 ? 4.899 -13.868 -34.383 1.000 17.175 16 SER B CA 1
ATOM 695 C C . SER B 1 16 ? 4.671 -15.378 -34.264 1.000 16.892 16 SER B C 1
ATOM 696 O O . SER B 1 16 ? 4.905 -16.087 -35.244 1.000 19.558 16 SER B O 1
ATOM 699 N N . ALA B 1 17 ? 4.306 -15.864 -33.072 1.000 13.363 17 ALA B N 1
ATOM 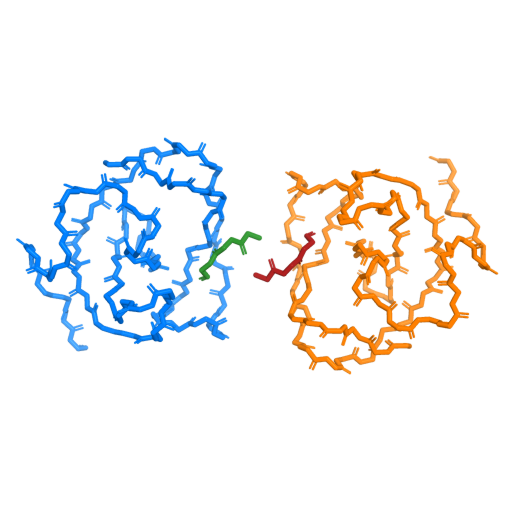700 C CA . ALA B 1 17 ? 4.049 -17.283 -32.903 1.000 13.177 17 ALA B CA 1
ATOM 701 C C . ALA B 1 17 ? 2.700 -17.653 -33.489 1.000 12.671 17 ALA B C 1
ATOM 702 O O . ALA B 1 17 ? 1.796 -16.826 -33.607 1.000 13.688 17 ALA B O 1
ATOM 704 N N . SER B 1 18 ? 2.572 -18.926 -33.861 1.000 12.997 18 SER B N 1
ATOM 705 C CA . SER B 1 18 ? 1.352 -19.380 -34.495 1.000 12.792 18 SER B CA 1
ATOM 706 C C . SER B 1 18 ? 0.118 -19.149 -33.617 1.000 11.225 18 SER B C 1
ATOM 707 O O . SER B 1 18 ? 0.159 -19.337 -32.403 1.000 12.595 18 SER B O 1
ATOM 710 N N . ILE B 1 19 ? -0.984 -18.766 -34.248 1.000 11.821 19 ILE B N 1
ATOM 711 C CA . ILE B 1 19 ? -2.272 -18.615 -33.620 1.000 11.270 19 ILE B CA 1
ATOM 712 C C . ILE B 1 19 ? -2.940 -19.969 -33.529 1.000 11.458 19 ILE B C 1
ATOM 713 O O . ILE B 1 19 ? -3.211 -20.626 -34.524 1.000 16.237 19 ILE B O 1
ATOM 718 N N . VAL B 1 20 ? -3.199 -20.393 -32.290 1.000 11.914 20 VAL B N 1
ATOM 719 C CA . VAL B 1 20 ? -3.863 -21.656 -31.964 1.000 12.861 20 VAL B CA 1
ATOM 720 C C . VAL B 1 20 ? -5.381 -21.483 -32.055 1.000 12.112 20 VAL B C 1
ATOM 721 O O . VAL B 1 20 ? -6.097 -22.308 -32.606 1.000 15.274 20 VAL B O 1
ATOM 725 N N . ARG B 1 21 ? -5.873 -20.382 -31.487 1.000 11.338 21 ARG B N 1
ATOM 726 C CA . ARG B 1 21 ? -7.287 -20.048 -31.495 1.000 11.014 21 ARG B CA 1
ATOM 727 C C . ARG B 1 21 ? -7.384 -18.550 -31.213 1.000 9.626 21 ARG B C 1
ATOM 728 O O . ARG B 1 21 ? -6.433 -17.931 -30.767 1.000 10.883 21 ARG B O 1
ATOM 736 N N . THR B 1 22 ? -8.563 -17.991 -31.463 1.000 10.742 22 THR B N 1
ATOM 737 C CA . THR B 1 22 ? -8.840 -16.594 -31.194 1.000 10.772 22 THR B CA 1
ATOM 738 C C . THR B 1 22 ? -10.129 -16.514 -30.385 1.000 11.843 22 THR B C 1
ATOM 739 O O . THR B 1 22 ? -11.152 -17.058 -30.772 1.000 13.645 22 THR B O 1
ATOM 743 N N . TYR B 1 23 ? -10.047 -15.864 -29.229 1.000 10.638 23 TYR B N 1
ATOM 744 C CA . TYR B 1 23 ? -11.204 -15.698 -28.365 1.000 10.369 23 TYR B CA 1
ATOM 745 C C . TYR B 1 23 ? -12.002 -14.487 -28.828 1.000 10.661 23 TYR B C 1
ATOM 746 O O . TYR B 1 23 ? -11.452 -13.412 -29.025 1.000 13.601 23 TYR B O 1
ATOM 755 N N . SER B 1 24 ? -13.324 -14.619 -28.907 1.000 11.309 24 SER B N 1
ATOM 756 C CA . SER B 1 24 ? -14.190 -13.482 -29.150 1.000 11.704 24 SER B CA 1
ATOM 757 C C . SER B 1 24 ? -14.214 -12.584 -27.914 1.000 10.562 24 SER B C 1
ATOM 758 O O . SER B 1 24 ? -14.170 -13.024 -26.762 1.000 11.353 24 SER B O 1
ATOM 761 N N . SER B 1 25 ? -14.347 -11.281 -28.139 1.000 11.249 25 SER B N 1
ATOM 762 C CA . SER B 1 25 ? -14.382 -10.279 -27.095 1.000 11.336 25 SER B CA 1
ATOM 763 C C . SER B 1 25 ? -15.326 -10.726 -25.990 1.000 12.289 25 SER B C 1
ATOM 764 O O . SER B 1 25 ? -16.443 -11.120 -26.251 1.000 11.951 25 SER B O 1
ATOM 767 N N . GLY B 1 26 ? -14.859 -10.589 -24.749 1.000 10.916 26 GLY B N 1
ATOM 768 C CA . GLY B 1 26 ? -15.615 -10.876 -23.544 1.000 12.259 26 GLY B CA 1
ATOM 769 C C . GLY B 1 26 ? -15.529 -12.320 -23.079 1.000 10.868 26 GLY B C 1
ATOM 770 O O . GLY B 1 26 ? -15.894 -12.595 -21.957 1.000 13.444 26 GLY B O 1
ATOM 771 N N . THR B 1 27 ? -14.972 -13.226 -23.879 1.000 11.614 27 THR B N 1
ATOM 772 C CA . THR B 1 27 ? -14.840 -14.620 -23.502 1.000 11.897 27 THR B 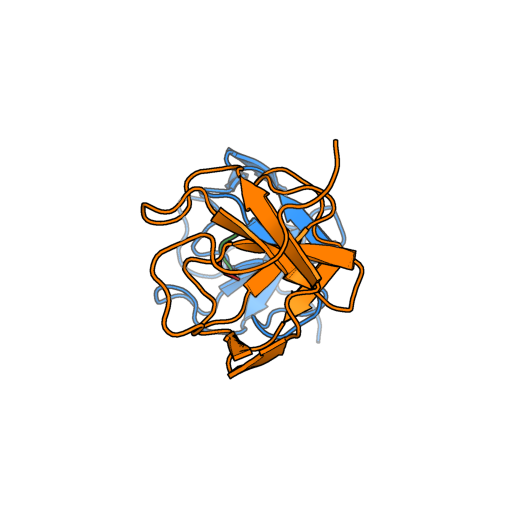CA 1
ATOM 773 C C . THR B 1 27 ? -14.090 -14.734 -22.178 1.000 11.248 27 THR B C 1
ATOM 774 O O . THR B 1 27 ? -13.038 -14.145 -22.005 1.000 11.406 27 THR B O 1
ATOM 778 N N . GLU B 1 28 ? -14.606 -15.566 -21.289 1.000 11.358 28 GLU B N 1
ATOM 779 C CA . GLU B 1 28 ? -13.960 -15.877 -20.026 1.000 12.163 28 GLU B CA 1
ATOM 780 C C . GLU B 1 28 ? -12.758 -16.789 -20.257 1.000 12.097 28 GLU B C 1
ATOM 781 O O . GLU B 1 28 ? -12.922 -17.871 -20.821 1.000 16.152 28 GLU B O 1
ATOM 787 N N . VAL B 1 29 ? -11.576 -16.382 -19.779 1.000 12.080 29 VAL B N 1
ATOM 788 C CA . VAL B 1 29 ? -10.408 -17.254 -19.828 1.000 13.693 29 VAL B CA 1
ATOM 789 C C . VAL B 1 29 ? -9.857 -17.453 -18.414 1.000 11.792 29 VAL B C 1
ATOM 790 O O . VAL B 1 29 ? -9.845 -16.525 -17.598 1.000 14.026 29 VAL B O 1
ATOM 794 N N . GLN B 1 30 ? -9.387 -18.656 -18.164 1.000 12.577 30 GLN B N 1
ATOM 795 C CA . GLN B 1 30 ? -8.632 -18.978 -16.971 1.000 12.393 30 GLN B CA 1
ATOM 796 C C . GLN B 1 30 ? -7.169 -18.667 -17.217 1.000 13.321 30 GLN B C 1
ATOM 797 O O . GLN B 1 30 ? -6.696 -18.882 -18.316 1.000 18.148 30 GLN B O 1
ATOM 803 N N . ILE B 1 31 ? -6.461 -18.206 -16.184 1.000 11.850 31 ILE B N 1
ATOM 804 C CA . ILE B 1 31 ? -5.035 -17.987 -16.278 1.000 12.446 31 ILE B CA 1
ATOM 805 C C . ILE B 1 31 ? -4.338 -19.069 -15.473 1.000 12.044 31 ILE B C 1
ATOM 806 O O . ILE B 1 31 ? -4.362 -19.028 -14.239 1.000 14.980 31 ILE B O 1
ATOM 811 N N . GLN B 1 32 ? -3.725 -20.043 -16.161 1.000 11.790 32 GLN B N 1
ATOM 812 C CA . GLN B 1 32 ? -3.005 -21.109 -15.474 1.000 12.082 32 GLN B CA 1
ATOM 813 C C . GLN B 1 32 ? -1.684 -20.582 -14.899 1.000 12.412 32 GLN B C 1
ATOM 814 O O . GLN B 1 32 ? -1.295 -20.946 -13.788 1.000 13.658 32 GLN B O 1
ATOM 820 N N . CYS B 1 33 ? -0.987 -19.773 -15.683 1.000 11.804 33 CYS B N 1
ATOM 821 C CA . CYS B 1 33 ? 0.265 -19.182 -15.282 1.000 10.886 33 CYS B CA 1
ATOM 822 C C . CYS B 1 33 ? 0.535 -17.994 -16.190 1.000 10.893 33 CYS B C 1
ATOM 823 O O . CYS B 1 33 ? -0.116 -17.830 -17.231 1.000 10.840 33 CYS B O 1
ATOM 826 N N . GLN B 1 34 ? 1.483 -17.166 -15.765 1.000 9.855 34 GLN B N 1
ATOM 827 C CA . GLN B 1 34 ? 1.863 -16.000 -16.542 1.000 9.506 34 GLN B CA 1
ATOM 828 C C . GLN B 1 34 ? 3.354 -16.015 -16.799 1.000 9.366 34 GLN B C 1
ATOM 829 O O . GLN B 1 34 ? 4.130 -16.571 -16.032 1.000 11.047 34 GLN B O 1
ATOM 835 N N . THR B 1 35 ? 3.731 -15.348 -17.897 1.000 10.160 35 THR B N 1
ATOM 836 C CA . THR B 1 35 ? 5.130 -15.238 -18.269 1.000 10.285 35 THR B CA 1
ATOM 837 C C . THR B 1 35 ? 5.304 -13.920 -19.019 1.000 9.918 35 THR B C 1
ATOM 838 O O . THR B 1 35 ? 4.381 -13.121 -19.100 1.000 10.727 35 THR B O 1
ATOM 842 N N . THR B 1 36 ? 6.508 -13.727 -19.544 1.000 10.214 36 THR B N 1
ATOM 843 C CA . THR B 1 36 ? 6.821 -12.544 -20.328 1.000 10.673 36 THR B CA 1
ATOM 844 C C . THR B 1 36 ? 7.010 -12.917 -21.800 1.000 10.259 36 THR B C 1
ATOM 845 O O . THR B 1 36 ? 7.281 -14.063 -22.151 1.000 11.809 36 THR B O 1
ATOM 849 N N . GLY B 1 37 ? 6.853 -11.910 -22.655 1.000 9.304 37 GLY B N 1
ATOM 850 C CA . GLY B 1 37 ? 6.944 -12.103 -24.086 1.000 10.023 37 GLY B CA 1
ATOM 851 C C . GLY B 1 37 ? 6.940 -10.760 -24.772 1.000 10.280 37 GLY B C 1
ATOM 852 O O . GLY B 1 37 ? 7.392 -9.762 -24.216 1.000 10.451 37 GLY B O 1
ATOM 853 N N . THR B 1 38 ? 6.434 -10.734 -26.003 1.000 10.499 38 THR B N 1
ATOM 854 C CA . THR B 1 38 ? 6.410 -9.498 -26.764 1.000 11.410 38 THR B CA 1
ATOM 855 C C . THR B 1 38 ? 5.706 -8.415 -25.957 1.000 10.905 38 THR B C 1
ATOM 856 O O . THR B 1 38 ? 4.699 -8.673 -25.311 1.000 11.483 38 THR B O 1
ATOM 860 N N A SER B 1 39 ? 6.232 -7.180 -25.997 0.500 11.844 39 SER B N 1
ATOM 861 N N B SER B 1 39 ? 6.195 -7.178 -26.057 0.500 11.688 39 SER B N 1
ATOM 862 C CA A SER B 1 39 ? 5.504 -6.049 -25.446 0.500 12.344 39 SER B CA 1
ATOM 863 C CA B SER B 1 39 ? 5.537 -6.039 -25.444 0.500 12.602 39 SER B CA 1
ATOM 864 C C A SER B 1 39 ? 4.318 -5.756 -26.357 0.500 12.696 39 SER B C 1
ATOM 865 C C B SER B 1 39 ? 4.338 -5.607 -26.291 0.500 13.389 39 SER B C 1
ATOM 866 O O A SER B 1 39 ? 4.481 -5.514 -27.559 0.500 13.443 39 SER B O 1
ATOM 867 O O B SER B 1 39 ? 4.520 -5.053 -27.377 0.500 14.253 39 SER B O 1
ATOM 872 N N . VAL B 1 40 ? 3.120 -5.835 -25.783 1.000 11.794 40 VAL B N 1
ATOM 873 C CA . VAL B 1 40 ? 1.875 -5.554 -26.480 1.000 11.322 40 VAL B CA 1
ATOM 874 C C . VAL B 1 40 ? 1.186 -4.397 -25.772 1.000 10.653 40 VAL B C 1
ATOM 875 O O . VAL B 1 40 ? 0.834 -4.497 -24.603 1.000 12.421 40 VAL B O 1
ATOM 879 N N . GLN B 1 41 ? 1.082 -3.262 -26.459 1.000 12.754 41 GLN B N 1
ATOM 880 C CA . GLN B 1 41 ? 0.469 -2.067 -25.917 1.000 14.525 41 GLN B CA 1
ATOM 881 C C . GLN B 1 41 ? 1.065 -1.731 -24.544 1.000 13.230 41 GLN B C 1
ATOM 882 O O . GLN B 1 41 ? 0.377 -1.261 -23.645 1.000 15.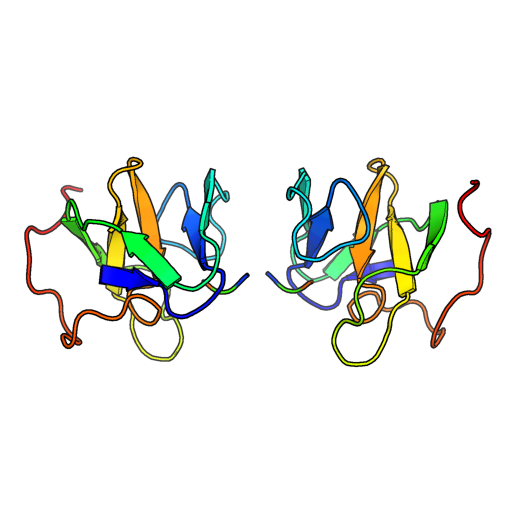897 41 GLN B O 1
ATOM 888 N N . GLY B 1 42 ? 2.377 -1.906 -24.408 1.000 13.851 42 GLY B N 1
ATOM 889 C CA . GLY B 1 42 ? 3.072 -1.496 -23.193 1.000 14.507 42 GLY B CA 1
ATOM 890 C C . GLY B 1 42 ? 3.269 -2.590 -22.145 1.000 14.853 42 GLY B C 1
ATOM 891 O O . GLY B 1 42 ? 4.018 -2.392 -21.205 1.000 17.771 42 GLY B O 1
ATOM 892 N N . SER B 1 43 ? 2.652 -3.757 -22.307 1.000 12.670 43 SER B N 1
ATOM 893 C CA . SER B 1 43 ? 2.788 -4.833 -21.346 1.000 12.297 43 SER B CA 1
ATOM 894 C C . SER B 1 43 ? 3.452 -6.034 -22.005 1.000 11.133 43 SER B C 1
ATOM 895 O O . SER B 1 43 ? 2.948 -6.544 -23.003 1.000 12.005 43 SER B O 1
ATOM 898 N N . ASN B 1 44 ? 4.528 -6.539 -21.378 1.000 11.869 44 ASN B N 1
ATOM 899 C CA . ASN B 1 44 ? 5.198 -7.744 -21.831 1.000 11.178 44 ASN B CA 1
ATOM 900 C C . ASN B 1 44 ? 4.647 -9.000 -21.140 1.000 10.085 44 ASN B C 1
ATOM 901 O O . ASN B 1 44 ? 5.242 -10.064 -21.275 1.000 11.199 44 ASN B O 1
ATOM 906 N N . VAL B 1 45 ? 3.496 -8.894 -20.464 1.000 10.150 45 VAL B N 1
ATOM 907 C CA . VAL B 1 45 ? 2.964 -10.027 -19.733 1.000 9.498 45 VAL B CA 1
ATOM 908 C C . VAL B 1 45 ? 2.016 -10.813 -20.641 1.000 9.729 45 VAL B C 1
ATOM 909 O O . VAL B 1 45 ? 1.130 -10.244 -21.278 1.000 10.479 45 VAL B O 1
ATOM 913 N N . TRP B 1 46 ? 2.199 -12.136 -20.618 1.000 9.547 46 TRP B N 1
ATOM 914 C CA . TRP B 1 46 ? 1.375 -13.088 -21.350 1.000 9.639 46 TRP B CA 1
ATOM 915 C C . TRP B 1 46 ? 0.800 -14.111 -20.379 1.000 9.795 46 TRP B C 1
ATOM 916 O O . TRP B 1 46 ? 1.455 -14.526 -19.416 1.000 10.374 46 TRP B O 1
ATOM 927 N N . ASP B 1 47 ? -0.443 -14.508 -20.663 1.000 9.138 47 ASP B N 1
ATOM 928 C CA . ASP B 1 47 ? -1.199 -15.420 -19.827 1.000 9.188 47 ASP B CA 1
ATOM 929 C C . ASP B 1 47 ? -1.423 -16.734 -20.567 1.000 8.910 47 ASP B C 1
ATOM 930 O O . ASP B 1 47 ? -1.931 -16.719 -21.688 1.000 10.399 47 ASP B O 1
ATOM 935 N N . LYS B 1 48 ? -1.075 -17.850 -19.928 1.000 9.279 48 LYS B N 1
ATOM 936 C CA . LYS B 1 48 ? -1.382 -19.155 -20.483 1.000 10.226 48 LYS B CA 1
ATOM 937 C C . LYS B 1 48 ? -2.793 -19.513 -20.031 1.000 10.539 48 LYS B C 1
ATOM 938 O O . LYS B 1 48 ? -3.049 -19.543 -18.822 1.000 11.345 48 LYS B O 1
ATOM 944 N N . THR B 1 49 ? -3.705 -19.734 -20.979 1.000 10.509 49 THR B N 1
ATOM 945 C CA . THR B 1 49 ? -5.109 -19.940 -20.685 1.000 10.796 49 THR B CA 1
ATOM 946 C C . THR B 1 49 ? -5.377 -21.417 -20.427 1.000 11.497 49 THR B C 1
ATOM 947 O O . THR B 1 49 ? -4.457 -22.229 -20.474 1.000 12.521 49 THR B O 1
ATOM 951 N N . GLN B 1 50 ? -6.644 -21.741 -20.148 1.000 12.447 50 GLN B N 1
ATOM 952 C CA . GLN B 1 50 ? -7.050 -23.125 -19.967 1.000 13.875 50 GLN B CA 1
ATOM 953 C C . GLN B 1 50 ? -6.670 -23.978 -21.177 1.000 12.603 50 GLN B C 1
ATOM 954 O O . GLN B 1 50 ? -6.532 -25.187 -21.049 1.000 15.646 50 GLN B O 1
ATOM 960 N N . HIS B 1 51 ? -6.557 -23.342 -22.360 1.000 11.477 51 HIS B N 1
ATOM 961 C CA . HIS B 1 51 ? -6.336 -24.072 -23.593 1.000 11.319 51 HIS B CA 1
ATOM 962 C C . HIS B 1 51 ? -4.854 -24.255 -23.913 1.000 12.790 51 HIS B C 1
ATOM 963 O O . HIS B 1 51 ? -4.512 -24.821 -24.945 1.000 13.763 51 HIS B O 1
ATOM 970 N N . GLY B 1 52 ? -3.973 -23.820 -23.009 1.000 12.184 52 GLY B N 1
ATOM 971 C CA . GLY B 1 52 ? -2.544 -24.104 -23.122 1.000 13.277 52 GLY B CA 1
ATOM 972 C C . GLY B 1 52 ? -1.781 -23.171 -24.054 1.000 12.924 52 GLY B C 1
ATOM 973 O O . GLY B 1 52 ? -0.575 -23.306 -24.200 1.000 18.624 52 GLY B O 1
ATOM 974 N N . CYS B 1 53 ? -2.484 -22.197 -24.613 1.000 11.598 53 CYS B N 1
ATOM 975 C CA . CYS B 1 53 ? -1.908 -21.172 -25.470 1.000 10.173 53 CYS B CA 1
ATOM 976 C C . CYS B 1 53 ? -1.824 -19.864 -24.685 1.000 9.755 53 CYS B C 1
ATOM 977 O O . CYS B 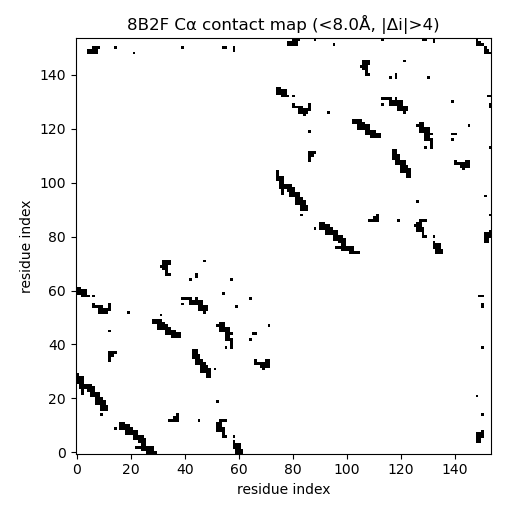1 53 ? -2.340 -19.763 -23.559 1.000 10.744 53 CYS B O 1
ATOM 980 N N . TYR B 1 54 ? -1.104 -18.902 -25.269 1.000 9.496 54 TYR B N 1
ATOM 981 C CA . TYR B 1 54 ? -0.744 -17.676 -24.586 1.000 8.851 54 TYR B CA 1
ATOM 982 C C . TYR B 1 54 ? -1.449 -16.477 -25.194 1.000 8.160 54 TYR B C 1
ATOM 983 O O . TYR B 1 54 ? -1.434 -16.288 -26.416 1.000 9.208 54 TYR B O 1
ATOM 992 N N . VAL B 1 55 ? -1.996 -15.613 -24.336 1.000 8.761 55 VAL B N 1
ATOM 993 C CA . VAL B 1 55 ? -2.631 -14.375 -24.741 1.000 9.084 55 VAL B CA 1
ATOM 994 C C . VAL B 1 55 ? -1.900 -13.200 -24.106 1.000 8.928 55 VAL B C 1
ATOM 995 O O . VAL B 1 55 ? -1.412 -13.291 -22.967 1.000 10.236 55 VAL B O 1
ATOM 999 N N . ALA B 1 56 ? -1.918 -12.066 -24.801 1.000 9.117 56 ALA B N 1
ATOM 1000 C CA . ALA B 1 56 ? -1.339 -10.846 -24.275 1.000 9.656 56 ALA B CA 1
ATOM 1001 C C . ALA B 1 56 ? -2.216 -10.295 -23.157 1.000 9.055 56 ALA B C 1
ATOM 1002 O O . ALA B 1 56 ? -3.390 -9.992 -23.339 1.000 10.079 56 ALA B O 1
ATOM 1004 N N . ASP B 1 57 ? -1.629 -10.160 -21.960 1.000 9.551 57 ASP B N 1
ATOM 1005 C CA . ASP B 1 57 ? -2.364 -9.781 -20.764 1.000 9.782 57 ASP B CA 1
ATOM 1006 C C . ASP B 1 57 ? -2.927 -8.362 -20.835 1.000 9.801 57 ASP B C 1
ATOM 1007 O O . ASP B 1 57 ? -3.889 -8.047 -20.129 1.000 10.000 57 ASP B O 1
ATOM 1012 N N . TYR B 1 58 ? -2.347 -7.483 -21.688 1.000 10.430 58 TYR B N 1
ATOM 1013 C CA . TYR B 1 58 ? -2.940 -6.180 -21.881 1.000 10.660 58 TYR B CA 1
ATOM 1014 C C . TYR B 1 58 ? -4.432 -6.294 -22.170 1.000 11.601 58 TYR B C 1
ATOM 1015 O O . TYR B 1 58 ? -5.216 -5.451 -21.759 1.000 14.243 58 TYR B O 1
ATOM 1024 N N . TYR B 1 59 ? -4.809 -7.331 -22.910 1.000 9.634 59 TYR B N 1
ATOM 1025 C CA . TYR B 1 59 ? -6.184 -7.492 -23.354 1.000 10.066 59 TYR B CA 1
ATOM 1026 C C . TYR B 1 59 ? -6.984 -8.446 -22.480 1.000 10.438 59 TYR B C 1
ATOM 1027 O O . TYR B 1 59 ? -8.047 -8.900 -22.905 1.000 12.149 59 TYR B O 1
ATOM 1036 N N . VAL B 1 60 ? -6.551 -8.702 -21.242 1.000 10.258 60 VAL B N 1
ATOM 1037 C CA . VAL B 1 60 ? -7.328 -9.520 -20.313 1.000 9.591 60 VAL B CA 1
ATOM 1038 C C . VAL B 1 60 ? -7.633 -8.685 -19.076 1.000 10.026 60 VAL B C 1
ATOM 1039 O O . VAL B 1 60 ? -6.726 -8.067 -18.508 1.000 11.591 60 VAL B O 1
ATOM 1043 N N . LYS B 1 61 ? -8.921 -8.594 -18.717 1.000 10.354 61 LYS B N 1
ATOM 1044 C CA . LYS B 1 61 ? -9.304 -7.767 -17.583 1.000 10.226 61 LYS B CA 1
ATOM 1045 C C . LYS B 1 61 ? -9.123 -8.557 -16.283 1.000 10.759 61 LYS B C 1
ATOM 1046 O O . LYS B 1 61 ? -10.015 -9.271 -15.849 1.000 13.100 61 LYS B O 1
ATOM 1052 N N . THR B 1 62 ? -7.921 -8.485 -15.699 1.000 10.681 62 THR B N 1
ATOM 1053 C CA . THR B 1 62 ? -7.576 -9.284 -14.526 1.000 11.528 62 THR B CA 1
ATOM 1054 C C . THR B 1 62 ? -7.626 -8.502 -13.218 1.000 12.241 62 THR B C 1
ATOM 1055 O O . THR B 1 62 ? -7.450 -9.093 -12.162 1.000 12.883 62 THR B O 1
ATOM 1059 N N . GLY B 1 63 ? -7.757 -7.177 -13.282 1.000 12.267 63 GLY B N 1
ATOM 1060 C CA . GLY B 1 63 ? -7.648 -6.334 -12.105 1.000 12.872 63 GLY B CA 1
ATOM 1061 C C . GLY B 1 63 ? -6.221 -6.239 -11.582 1.000 11.857 63 GLY B C 1
ATOM 1062 O O . GLY B 1 63 ? -6.037 -5.822 -10.444 1.000 12.971 63 GLY B O 1
ATOM 1063 N N . HIS B 1 64 ? -5.240 -6.607 -12.406 1.000 11.933 64 HIS B N 1
ATOM 1064 C CA . HIS B 1 64 ? -3.830 -6.496 -12.057 1.000 11.134 64 HIS B CA 1
ATOM 1065 C C . HIS B 1 64 ? -3.061 -5.952 -13.255 1.000 13.895 64 HIS B C 1
ATOM 1066 O O . HIS B 1 64 ? -3.381 -6.296 -14.383 1.000 14.884 64 HIS B O 1
ATOM 1073 N N . SER B 1 65 ? -2.038 -5.137 -12.995 1.000 12.009 65 SER B N 1
ATOM 1074 C CA . SER B 1 65 ? -1.266 -4.522 -14.053 1.000 12.658 65 SER B CA 1
ATOM 1075 C C . SER B 1 65 ? -0.304 -5.495 -14.712 1.000 16.102 65 SER B C 1
ATOM 1076 O O . SER B 1 65 ? 0.075 -5.295 -15.872 1.000 19.740 65 SER B O 1
ATOM 1079 N N . GLY B 1 66 ? 0.094 -6.534 -13.985 1.000 17.832 66 GLY B N 1
ATOM 1080 C CA . GLY B 1 66 ? 1.037 -7.474 -14.552 1.000 20.072 66 GLY B CA 1
ATOM 1081 C C . GLY B 1 66 ? 0.901 -8.846 -13.924 1.000 15.344 66 GLY B C 1
ATOM 1082 O O . GLY B 1 66 ? -0.203 -9.360 -13.819 1.000 14.536 66 GLY B O 1
ATOM 1083 N N . ILE B 1 67 ? 2.037 -9.457 -13.591 1.000 13.944 67 ILE B N 1
ATOM 1084 C CA . ILE B 1 67 ? 2.025 -10.829 -13.107 1.000 12.187 67 ILE B CA 1
ATOM 1085 C C . ILE B 1 67 ? 1.504 -10.846 -11.681 1.000 13.408 67 ILE B C 1
ATOM 1086 O O . ILE B 1 67 ? 1.955 -10.070 -10.844 1.000 22.646 67 ILE B O 1
ATOM 1091 N N . PHE B 1 68 ? 0.518 -11.718 -11.424 1.000 12.104 68 PHE B N 1
ATOM 1092 C CA . PHE B 1 68 ? -0.068 -11.808 -10.094 1.000 12.314 68 PHE B CA 1
ATOM 1093 C C . PHE B 1 68 ? -0.362 -13.247 -9.683 1.000 12.487 68 PHE B C 1
ATOM 1094 O O . PHE B 1 68 ? -0.728 -13.491 -8.541 1.000 13.299 68 PHE B O 1
ATOM 1102 N N . THR B 1 69 ? -0.160 -14.237 -10.551 1.000 12.246 69 THR B N 1
ATOM 1103 C CA . THR B 1 69 ? -0.342 -15.643 -10.223 1.000 11.251 69 THR B CA 1
ATOM 1104 C C . THR B 1 69 ? 0.955 -16.395 -10.543 1.000 11.817 69 THR B C 1
ATOM 1105 O O . THR B 1 69 ? 1.983 -15.799 -10.802 1.000 12.956 69 THR B O 1
ATOM 1109 N N . THR B 1 70 ? 0.882 -17.720 -10.552 1.000 12.782 70 THR B N 1
ATOM 1110 C CA . THR B 1 70 ? 2.013 -18.589 -10.803 1.000 12.607 70 THR B CA 1
ATOM 1111 C C . THR B 1 70 ? 2.739 -18.158 -12.064 1.000 11.659 70 THR B C 1
ATOM 1112 O O . THR B 1 70 ? 2.095 -17.929 -13.087 1.000 12.041 70 THR B O 1
ATOM 1116 N N . LYS B 1 71 ? 4.077 -18.114 -12.016 1.000 11.164 71 LYS B N 1
ATOM 1117 C CA . LYS B 1 71 ? 4.862 -17.879 -13.211 1.000 12.870 71 LYS B CA 1
ATOM 1118 C C . LYS B 1 71 ? 5.073 -19.197 -13.939 1.000 14.188 71 LYS B C 1
ATOM 1119 O O . LYS B 1 71 ? 5.363 -20.215 -13.338 1.000 18.010 71 LYS B O 1
ATOM 1125 N N . CYS B 1 72 ? 4.883 -19.195 -15.258 1.000 12.025 72 CYS B N 1
ATOM 1126 C CA . CYS B 1 72 ? 5.024 -20.441 -15.993 1.000 13.149 72 CYS B CA 1
ATOM 1127 C C . CYS B 1 72 ? 6.460 -20.960 -15.871 1.000 14.385 72 CYS B C 1
ATOM 1128 O O . CYS B 1 72 ? 7.424 -20.187 -15.857 1.000 16.876 72 CYS B O 1
ATOM 1131 N N . GLY B 1 73 ? 6.588 -22.283 -15.768 1.000 18.575 73 GLY B N 1
ATOM 1132 C CA . GLY B 1 73 ? 7.888 -22.901 -15.542 1.000 24.594 73 GLY B CA 1
ATOM 1133 C C . GLY B 1 73 ? 8.825 -22.783 -16.737 1.000 23.446 73 GLY B C 1
ATOM 1134 O O . GLY B 1 73 ? 8.378 -22.557 -17.859 1.000 26.851 73 GLY B O 1
ATOM 1135 N N . SER B 1 74 ? 10.120 -22.956 -16.452 1.000 23.851 74 SER B N 1
ATOM 1136 C CA . SER B 1 74 ? 11.196 -22.853 -17.430 1.000 25.466 74 SER B CA 1
ATOM 1137 C C . SER B 1 74 ? 11.049 -23.872 -18.567 1.000 26.891 74 SER B C 1
ATOM 1138 O O . SER B 1 74 ? 11.200 -23.439 -19.729 1.000 39.504 74 SER B O 1
ATOM 1142 N N . GLY C 2 1 ? -3.333 -9.871 -35.581 1.000 11.231 1 GLY H N 1
ATOM 1143 C CA . GLY C 2 1 ? -3.173 -9.180 -36.875 1.000 11.861 1 GLY H CA 1
ATOM 1144 C C . GLY C 2 1 ? -4.409 -8.370 -37.207 1.000 10.668 1 GLY H C 1
ATOM 1145 O O . GLY C 2 1 ? -5.458 -8.481 -36.552 1.000 11.322 1 GLY H O 1
ATOM 1146 N N . GLY C 2 2 ? -4.272 -7.544 -38.242 1.000 11.552 2 GLY H N 1
ATOM 1147 C CA . GLY C 2 2 ? -5.381 -6.752 -38.731 1.000 11.431 2 GLY H CA 1
ATOM 1148 C C . GLY C 2 2 ? -6.303 -7.547 -39.638 1.000 10.829 2 GLY H C 1
ATOM 1149 O O . GLY C 2 2 ? -5.978 -8.643 -40.103 1.000 11.457 2 GLY H O 1
ATOM 1150 N N . GLY C 2 3 ? -7.481 -6.968 -39.874 1.000 11.563 3 GLY H N 1
ATOM 1151 C CA . GLY C 2 3 ? -8.461 -7.583 -40.756 1.000 13.008 3 GLY H CA 1
ATOM 1152 C C . GLY C 2 3 ? -9.089 -8.849 -40.181 1.000 11.664 3 GLY H C 1
ATOM 1153 O O . GLY C 2 3 ? -9.588 -9.632 -40.996 1.000 11.906 3 GLY H O 1
ATOM 1155 N N . GLY D 2 1 ? -7.561 -9.947 -34.945 1.000 11.308 4 GLY T N 1
ATOM 1156 C CA . GLY D 2 1 ? -7.729 -9.783 -33.493 1.000 11.543 4 GLY T CA 1
ATOM 1157 C C . GLY D 2 1 ? -6.487 -9.119 -32.916 1.000 9.984 4 GLY T C 1
ATOM 1158 O O . GLY D 2 1 ? -5.436 -9.018 -33.573 1.000 10.608 4 GLY T O 1
ATOM 1159 N N . GLY D 2 2 ? -6.616 -8.700 -31.649 1.000 10.918 5 GLY T N 1
ATOM 1160 C CA . GLY D 2 2 ? -5.492 -8.121 -30.939 1.000 11.042 5 GLY T CA 1
ATOM 1161 C C . GLY D 2 2 ? -4.552 -9.196 -30.425 1.000 10.293 5 GLY T C 1
ATOM 1162 O O . GLY D 2 2 ? -4.885 -10.379 -30.344 1.000 11.012 5 GLY T O 1
ATOM 1163 N N . GLY D 2 3 ? -3.340 -8.759 -30.093 1.000 10.512 6 GLY T N 1
ATOM 1164 C CA . GLY D 2 3 ? -2.346 -9.610 -29.463 1.000 11.315 6 GLY T CA 1
ATOM 1165 C C . GLY D 2 3 ? -1.794 -10.659 -30.414 1.000 10.619 6 GLY T C 1
ATOM 1166 O O . GLY D 2 3 ? -1.283 -11.678 -29.896 1.000 11.709 6 GLY T O 1
#

Sequence (154 aa):
YPVKTDLHCRSSPSTSASIVRTYSSGTEVQIQQCQTTGTSSVQGSNVWDKTQHGCYVADYYVKTGHSGIFTTKCGSYPVKTDLHCRSSPSTSASIVRTYSSGTEVQIQCQTTGTSSVQGSNVWDKTQHGCYVADYYVKTGHSGIFTTKCGSGGGGGG

Foldseek 3Di:
DWFQAFWFFFADLEPVGHGPDTDHGGDDWDFPAKDAYDQDPRARIWGQTPVRTITDCVRPPDVDRDGDDHHDDD/DWFQAFWFFFQDLEPVGDGPDTDHGGDDWAFPAKEAYDQDPNARIWGQTPVRTITGCVRPDPVDPHGDDHHDDD

Radius of gyration: 16.98 Å; Cα contacts (8 Å, |Δi|>4): 380; chains: 4; bounding box: 33×26×51 Å

B-factor: mean 15.87, std 8.21, range [8.16, 65.94]

Secondary structure (DSSP, 8-state):
-BBSSSEEEESSSSTTSPEEEEEPTT-B--EEEEEEEEEETTEEEEEEETTS-EEEGGGB--S-SS--S-BPP-/-BBSSSEEEESSSSTTSPEEEEEPTT-B---SEEEEEEEETTEEEEEE-TTS-EEEGGGB--SSSS--SPBPP-/-B-/-B-